Protein AF-G1WHZ7-F1 (afdb_monomer_lite)

Structure (mmCIF, N/CA/C/O backbone):
data_AF-G1WHZ7-F1
#
_entry.id   AF-G1WHZ7-F1
#
loop_
_atom_site.group_PDB
_atom_site.id
_atom_site.type_symbol
_atom_site.label_atom_id
_atom_site.label_alt_id
_atom_site.label_comp_id
_atom_site.label_asym_id
_atom_site.label_entity_id
_atom_site.label_seq_id
_atom_site.pdbx_PDB_ins_code
_atom_site.Cartn_x
_atom_site.Cartn_y
_atom_site.Cartn_z
_atom_site.occupancy
_atom_site.B_iso_or_equiv
_atom_site.auth_seq_id
_atom_site.auth_comp_id
_atom_site.auth_asym_id
_atom_site.auth_atom_id
_atom_site.pdbx_PDB_model_num
ATOM 1 N N . MET A 1 1 ? 21.257 11.245 9.374 1.00 34.78 1 MET A N 1
ATOM 2 C CA . MET A 1 1 ? 21.842 9.907 9.131 1.00 34.78 1 MET A CA 1
ATOM 3 C C . MET A 1 1 ? 21.136 9.246 7.945 1.00 34.78 1 MET A C 1
ATOM 5 O O . MET A 1 1 ? 20.339 8.349 8.154 1.00 34.78 1 MET A O 1
ATOM 9 N N . LEU A 1 2 ? 21.365 9.710 6.711 1.00 48.84 2 LEU A N 1
ATOM 10 C CA . LEU A 1 2 ? 20.778 9.113 5.494 1.00 48.84 2 LEU A CA 1
ATOM 11 C C . LEU A 1 2 ? 21.750 9.254 4.310 1.00 48.84 2 LEU A C 1
ATOM 13 O O . LEU A 1 2 ? 21.415 9.817 3.276 1.00 48.84 2 LEU A O 1
ATOM 17 N N . ALA A 1 3 ? 22.992 8.812 4.482 1.00 50.50 3 ALA A N 1
ATOM 18 C CA . ALA A 1 3 ? 23.948 8.740 3.386 1.00 50.50 3 ALA A CA 1
ATOM 19 C C . ALA A 1 3 ? 24.623 7.371 3.465 1.00 50.50 3 ALA A C 1
ATOM 21 O O . ALA A 1 3 ? 25.249 7.080 4.480 1.00 50.50 3 ALA A O 1
ATOM 22 N N . ASN A 1 4 ? 24.466 6.566 2.408 1.00 56.78 4 ASN A N 1
ATOM 23 C CA . ASN A 1 4 ? 25.077 5.245 2.193 1.00 56.78 4 ASN A CA 1
ATOM 24 C C . ASN A 1 4 ? 24.282 3.990 2.631 1.00 56.78 4 ASN A C 1
ATOM 26 O O . ASN A 1 4 ? 24.861 3.077 3.212 1.00 56.78 4 ASN A O 1
ATOM 30 N N . ARG A 1 5 ? 22.976 3.917 2.331 1.00 66.75 5 ARG A N 1
ATOM 31 C CA . ARG A 1 5 ? 22.223 2.642 2.359 1.00 66.75 5 ARG A CA 1
ATOM 32 C C . ARG A 1 5 ? 22.321 1.938 1.003 1.00 66.75 5 ARG A C 1
ATOM 34 O O . ARG A 1 5 ? 22.231 2.616 -0.022 1.00 66.75 5 ARG A O 1
ATOM 41 N N . GLN A 1 6 ? 22.516 0.618 0.992 1.00 72.25 6 GLN A N 1
ATOM 42 C CA . GLN A 1 6 ? 22.555 -0.168 -0.245 1.00 72.25 6 GLN A CA 1
ATOM 43 C C . GLN A 1 6 ? 21.126 -0.489 -0.711 1.00 72.25 6 GLN A C 1
ATOM 45 O O . GLN A 1 6 ? 20.199 -0.545 0.095 1.00 72.25 6 GLN A O 1
ATOM 50 N N . ALA A 1 7 ? 20.928 -0.696 -2.018 1.00 74.94 7 ALA A N 1
ATOM 51 C CA . ALA A 1 7 ? 19.613 -1.030 -2.578 1.00 74.94 7 ALA A CA 1
ATOM 52 C C . ALA A 1 7 ? 19.024 -2.325 -1.979 1.00 74.94 7 ALA A C 1
ATOM 54 O O . ALA A 1 7 ? 17.808 -2.440 -1.848 1.00 74.94 7 ALA A O 1
ATOM 55 N N . SER A 1 8 ? 19.883 -3.261 -1.559 1.00 77.19 8 SER A N 1
ATOM 56 C CA . SER A 1 8 ? 19.506 -4.485 -0.840 1.00 77.19 8 SER A CA 1
ATOM 57 C C . SER A 1 8 ? 18.742 -4.206 0.451 1.00 77.19 8 SER A C 1
ATOM 59 O O . SER A 1 8 ? 17.720 -4.835 0.699 1.00 77.19 8 SER A O 1
ATOM 61 N N . ASP A 1 9 ? 19.206 -3.234 1.234 1.00 84.69 9 ASP A N 1
ATOM 62 C CA . ASP A 1 9 ? 18.687 -2.968 2.578 1.00 84.69 9 ASP A CA 1
ATOM 63 C C . ASP A 1 9 ? 17.273 -2.375 2.488 1.00 84.69 9 ASP A C 1
ATOM 65 O O . ASP A 1 9 ? 16.374 -2.720 3.246 1.00 84.69 9 ASP A O 1
ATOM 69 N N . VAL A 1 10 ? 17.043 -1.517 1.488 1.00 86.56 10 VAL A N 1
ATOM 70 C CA . VAL A 1 10 ? 15.723 -0.929 1.218 1.00 86.56 10 VAL A CA 1
ATOM 71 C C . VAL A 1 10 ? 14.726 -1.993 0.747 1.00 86.56 10 VAL A C 1
ATOM 73 O O . VAL A 1 10 ? 13.549 -1.935 1.098 1.00 86.56 10 VAL A O 1
ATOM 76 N N . LEU A 1 11 ? 15.172 -2.975 -0.041 1.00 87.94 11 LEU A N 1
ATOM 77 C CA . LEU A 1 11 ? 14.313 -4.073 -0.495 1.00 87.94 11 LEU A CA 1
ATOM 78 C C . LEU A 1 11 ? 13.883 -4.985 0.656 1.00 87.94 11 LEU A C 1
ATOM 80 O O . LEU A 1 11 ? 12.735 -5.431 0.667 1.00 87.94 11 LEU A O 1
ATOM 84 N N . GLU A 1 12 ? 14.778 -5.234 1.611 1.00 91.00 12 GLU A N 1
ATOM 85 C CA . GLU A 1 12 ? 14.473 -5.977 2.834 1.00 91.00 12 GLU A CA 1
ATOM 86 C C . GLU A 1 12 ? 13.408 -5.244 3.663 1.00 91.00 12 GLU A C 1
ATOM 88 O O . GLU A 1 12 ? 12.346 -5.813 3.911 1.00 91.00 12 GLU A O 1
ATOM 93 N N . GLU A 1 13 ? 13.603 -3.950 3.945 1.00 91.81 13 GLU A N 1
ATOM 94 C CA . GLU A 1 13 ? 12.628 -3.115 4.671 1.00 91.81 13 GLU A CA 1
ATOM 95 C C . GLU A 1 13 ? 11.240 -3.109 3.987 1.00 91.81 13 GLU A C 1
ATOM 97 O O . GLU A 1 13 ? 10.199 -3.202 4.641 1.00 91.81 13 GLU A O 1
ATOM 102 N N . ILE A 1 14 ? 11.183 -3.034 2.651 1.00 92.00 14 ILE A N 1
ATOM 103 C CA . ILE A 1 14 ? 9.910 -3.097 1.906 1.00 92.00 14 ILE A CA 1
ATOM 104 C C . ILE A 1 14 ? 9.264 -4.478 2.024 1.00 92.00 14 ILE A C 1
ATOM 106 O O . ILE A 1 14 ? 8.035 -4.574 2.108 1.00 92.00 14 ILE A O 1
ATOM 110 N N . SER A 1 15 ? 10.064 -5.546 2.000 1.00 91.56 15 SER A N 1
ATOM 111 C CA . SER A 1 15 ? 9.556 -6.904 2.182 1.00 91.56 15 SER A CA 1
ATOM 112 C C . SER A 1 15 ? 8.929 -7.056 3.564 1.00 91.56 15 SER A C 1
ATOM 114 O O . SER A 1 15 ? 7.793 -7.517 3.660 1.00 91.56 15 SER A O 1
ATOM 116 N N . GLU A 1 16 ? 9.595 -6.564 4.609 1.00 95.06 16 GLU A N 1
ATOM 117 C CA . GLU A 1 16 ? 9.068 -6.545 5.977 1.00 95.06 16 GLU A CA 1
ATOM 118 C C . GLU A 1 16 ? 7.761 -5.740 6.074 1.00 95.06 16 GLU A C 1
ATOM 120 O O . GLU A 1 16 ? 6.765 -6.212 6.633 1.00 95.06 16 GLU A O 1
ATOM 125 N N . LEU A 1 17 ? 7.702 -4.549 5.462 1.00 93.88 17 LEU A N 1
ATOM 126 C CA . LEU A 1 17 ? 6.480 -3.735 5.414 1.00 93.88 17 LEU A CA 1
ATOM 127 C C . LEU A 1 17 ? 5.324 -4.458 4.712 1.00 93.88 17 LEU A C 1
ATOM 129 O O . LEU A 1 17 ? 4.178 -4.377 5.166 1.00 93.88 17 LEU A O 1
ATOM 133 N N . LYS A 1 18 ? 5.596 -5.185 3.629 1.00 93.06 18 LYS A N 1
ATOM 134 C CA . LYS A 1 18 ? 4.594 -5.989 2.918 1.00 93.06 18 LYS A CA 1
ATOM 135 C C . LYS A 1 18 ? 4.149 -7.201 3.743 1.00 93.06 18 LYS A C 1
ATOM 137 O O . LYS A 1 18 ? 2.962 -7.538 3.769 1.00 93.06 18 LYS A O 1
ATOM 142 N N . GLU A 1 19 ? 5.081 -7.871 4.413 1.00 95.44 19 GLU A N 1
ATOM 143 C CA . GLU A 1 19 ? 4.813 -9.032 5.266 1.00 95.44 19 GLU A CA 1
ATOM 144 C C . GLU A 1 19 ? 3.998 -8.663 6.505 1.00 95.44 19 GLU A C 1
ATOM 146 O O . GLU A 1 19 ? 3.100 -9.419 6.877 1.00 95.44 19 GLU A O 1
ATOM 151 N N . SER A 1 20 ? 4.199 -7.457 7.050 1.00 95.94 20 SER A N 1
ATOM 152 C CA . SER A 1 20 ? 3.417 -6.909 8.168 1.00 95.94 20 SER A CA 1
ATOM 153 C C . SER A 1 20 ? 1.922 -6.719 7.871 1.00 95.94 20 SER A C 1
ATOM 155 O O . SER A 1 20 ? 1.149 -6.441 8.785 1.00 95.94 20 SER A O 1
ATOM 157 N N . LYS A 1 21 ? 1.501 -6.838 6.601 1.00 93.25 21 LYS A N 1
ATOM 158 C CA . LYS A 1 21 ? 0.123 -6.604 6.120 1.00 93.25 21 LYS A CA 1
ATOM 159 C C . LYS A 1 21 ? -0.401 -5.181 6.333 1.00 93.25 21 LYS A C 1
ATOM 161 O O . LYS A 1 21 ? -1.591 -4.944 6.161 1.00 93.25 21 LYS A O 1
ATOM 166 N N . THR A 1 22 ? 0.472 -4.227 6.651 1.00 93.12 22 THR A N 1
ATOM 167 C CA . THR A 1 22 ? 0.098 -2.811 6.796 1.00 93.12 22 THR A CA 1
ATOM 168 C C . THR A 1 22 ? 0.118 -2.062 5.464 1.00 93.12 22 THR A C 1
ATOM 170 O O . THR A 1 22 ? -0.569 -1.051 5.308 1.00 93.12 22 THR A O 1
ATOM 173 N N . THR A 1 23 ? 0.865 -2.575 4.481 1.00 95.38 23 THR A N 1
ATOM 174 C CA . THR A 1 23 ? 1.049 -1.941 3.173 1.00 95.38 23 THR A CA 1
ATOM 175 C C . THR A 1 23 ? 0.792 -2.893 2.006 1.00 95.38 23 THR A C 1
ATOM 177 O O . THR A 1 23 ? 0.966 -4.109 2.108 1.00 95.38 23 THR A O 1
ATOM 180 N N . LEU A 1 24 ? 0.400 -2.319 0.871 1.00 95.69 24 LEU A N 1
ATOM 181 C CA . LEU A 1 24 ? 0.366 -2.953 -0.441 1.00 95.69 24 LEU A CA 1
ATOM 182 C C . LEU A 1 24 ? 1.450 -2.316 -1.310 1.00 95.69 24 LEU A C 1
ATOM 184 O O . LEU A 1 24 ? 1.635 -1.098 -1.290 1.00 95.69 24 LEU A O 1
ATOM 188 N N . VAL A 1 25 ? 2.150 -3.133 -2.094 1.00 94.88 25 VAL A N 1
ATOM 189 C CA . VAL A 1 25 ? 3.286 -2.682 -2.906 1.00 94.88 25 VAL A CA 1
ATOM 190 C C . VAL A 1 25 ? 2.950 -2.820 -4.382 1.00 94.88 25 VAL A C 1
ATOM 192 O O . VAL A 1 25 ? 2.596 -3.910 -4.835 1.00 94.88 25 VAL A O 1
ATOM 195 N N . ALA A 1 26 ? 3.100 -1.729 -5.132 1.00 94.00 26 ALA A N 1
ATOM 196 C CA . ALA A 1 26 ? 3.074 -1.740 -6.589 1.00 94.00 26 ALA A CA 1
ATOM 197 C C . ALA A 1 26 ? 4.481 -1.503 -7.132 1.00 94.00 26 ALA A C 1
ATOM 199 O O . ALA A 1 26 ? 5.097 -0.487 -6.813 1.00 94.00 26 ALA A O 1
ATOM 200 N N . TYR A 1 27 ? 4.976 -2.405 -7.977 1.00 92.31 27 TYR A N 1
ATOM 201 C CA . TYR A 1 27 ? 6.296 -2.267 -8.600 1.00 92.31 27 TYR A CA 1
ATOM 202 C C . TYR A 1 27 ? 6.196 -1.646 -9.992 1.00 92.31 27 TYR A C 1
ATOM 204 O O . TYR A 1 27 ? 5.197 -1.818 -10.697 1.00 92.31 27 TYR A O 1
ATOM 212 N N . HIS A 1 28 ? 7.238 -0.923 -10.398 1.00 91.75 28 HIS A N 1
ATOM 213 C CA . HIS A 1 28 ? 7.290 -0.317 -11.721 1.00 91.75 28 HIS A CA 1
ATOM 214 C C . HIS A 1 28 ? 7.510 -1.385 -12.796 1.00 91.75 28 HIS A C 1
ATOM 216 O O . HIS A 1 28 ? 8.547 -2.043 -12.785 1.00 91.75 28 HIS A O 1
ATOM 222 N N . ALA A 1 29 ? 6.601 -1.527 -13.757 1.00 90.31 29 ALA A N 1
ATOM 223 C CA . ALA A 1 29 ? 6.830 -2.321 -14.962 1.00 90.31 29 ALA A CA 1
ATOM 224 C C . ALA A 1 29 ? 7.542 -1.452 -16.006 1.00 90.31 29 ALA A C 1
ATOM 226 O O . ALA A 1 29 ? 7.068 -0.371 -16.331 1.00 90.31 29 ALA A O 1
ATOM 227 N N . ASN A 1 30 ? 8.685 -1.884 -16.539 1.00 85.50 30 ASN A N 1
ATOM 228 C CA . ASN A 1 30 ? 9.434 -1.121 -17.546 1.00 85.50 30 ASN A CA 1
ATOM 229 C C . ASN A 1 30 ? 8.771 -1.157 -18.927 1.00 85.50 30 ASN A C 1
ATOM 231 O O . ASN A 1 30 ? 8.905 -0.203 -19.688 1.00 85.50 30 ASN A O 1
ATOM 235 N N . ASP A 1 31 ? 8.041 -2.230 -19.223 1.00 82.25 31 ASP A N 1
ATOM 236 C CA . ASP A 1 31 ? 7.249 -2.380 -20.440 1.00 82.25 31 ASP A CA 1
ATOM 237 C C . ASP A 1 31 ? 5.855 -2.906 -20.065 1.00 82.25 31 ASP A C 1
ATOM 239 O O . ASP A 1 31 ? 5.763 -4.022 -19.542 1.00 82.25 31 ASP A O 1
ATOM 243 N N . PRO A 1 32 ? 4.785 -2.120 -20.290 1.00 79.69 32 PRO A N 1
ATOM 244 C CA . PRO A 1 32 ? 3.419 -2.531 -19.992 1.00 79.69 32 PRO A CA 1
ATOM 245 C C . PRO A 1 32 ? 2.814 -3.496 -21.035 1.00 79.69 32 PRO A C 1
ATOM 247 O O . PRO A 1 32 ? 1.702 -3.964 -20.821 1.00 79.69 32 PRO A O 1
ATOM 250 N N . ASN A 1 33 ? 3.492 -3.794 -22.157 1.00 75.12 33 ASN A N 1
ATOM 251 C CA . ASN A 1 33 ? 2.936 -4.602 -23.261 1.00 75.12 33 ASN A CA 1
ATOM 252 C C . ASN A 1 33 ? 3.295 -6.097 -23.204 1.00 75.12 33 ASN A C 1
ATOM 254 O O . ASN A 1 33 ? 2.616 -6.926 -23.807 1.00 75.12 33 ASN A O 1
ATOM 258 N N . VAL A 1 34 ? 4.373 -6.454 -22.511 1.00 63.78 34 VAL A N 1
ATOM 259 C CA . VAL A 1 34 ? 4.783 -7.842 -22.237 1.00 63.78 34 VAL A CA 1
ATOM 260 C C . VAL A 1 34 ? 4.423 -8.180 -20.801 1.00 63.78 34 VAL A C 1
ATOM 262 O O . VAL A 1 34 ? 4.399 -7.282 -19.966 1.00 63.78 34 VAL A O 1
ATOM 265 N N . GLY A 1 35 ? 4.148 -9.461 -20.513 1.00 73.31 35 GLY A N 1
ATOM 266 C CA . GLY A 1 35 ? 3.717 -9.938 -19.193 1.00 73.31 35 GLY A CA 1
ATOM 267 C C . GLY A 1 35 ? 4.424 -9.198 -18.055 1.00 73.31 35 GLY A C 1
ATOM 268 O O . GLY A 1 35 ? 5.595 -9.448 -17.789 1.00 73.31 35 GLY A O 1
ATOM 269 N N . MET A 1 36 ? 3.712 -8.258 -17.423 1.00 71.81 36 MET A N 1
ATOM 270 C CA . MET A 1 36 ? 4.311 -7.154 -16.656 1.00 71.81 36 MET A CA 1
ATOM 271 C C . MET A 1 36 ? 5.209 -7.619 -15.513 1.00 71.81 36 MET A C 1
ATOM 273 O O . MET A 1 36 ? 6.189 -6.961 -15.175 1.00 71.81 36 MET A O 1
ATOM 277 N N . SER A 1 37 ? 4.932 -8.797 -14.950 1.00 76.62 37 SER A N 1
ATOM 278 C CA . SER A 1 37 ? 5.788 -9.401 -13.928 1.00 76.62 37 SER A CA 1
ATOM 279 C C . SER A 1 37 ? 7.209 -9.700 -14.394 1.00 76.62 37 SER A C 1
ATOM 281 O O . SER A 1 37 ? 8.104 -9.771 -13.561 1.00 76.62 37 SER A O 1
ATOM 283 N N . SER A 1 38 ? 7.422 -9.877 -15.696 1.00 79.38 38 SER A N 1
ATOM 284 C CA . SER A 1 38 ? 8.730 -10.147 -16.290 1.00 79.38 38 SER A CA 1
ATOM 285 C C . SER A 1 38 ? 9.537 -8.873 -16.560 1.00 79.38 38 SER A C 1
ATOM 287 O O . SER A 1 38 ? 10.719 -8.974 -16.870 1.00 79.38 38 SER A O 1
ATOM 289 N N . SER A 1 39 ? 8.927 -7.685 -16.443 1.00 83.56 39 SER A N 1
ATOM 290 C CA . SER A 1 39 ? 9.569 -6.389 -16.702 1.00 83.56 39 SER A CA 1
ATOM 291 C C . SER A 1 39 ? 9.632 -5.477 -15.467 1.00 83.56 39 SER A C 1
ATOM 293 O O . SER A 1 39 ? 9.870 -4.275 -15.611 1.00 83.56 39 SER A O 1
ATOM 295 N N . ILE A 1 40 ? 9.436 -6.013 -14.254 1.00 87.19 40 ILE A N 1
ATOM 296 C CA . ILE A 1 40 ? 9.419 -5.203 -13.027 1.00 87.19 40 ILE A CA 1
ATOM 297 C C . ILE A 1 40 ? 10.802 -4.681 -12.625 1.00 87.19 40 ILE A C 1
ATOM 299 O O . ILE A 1 40 ? 11.811 -5.372 -12.736 1.00 87.19 40 ILE A O 1
ATOM 303 N N . ASN A 1 41 ? 10.829 -3.466 -12.083 1.00 86.50 41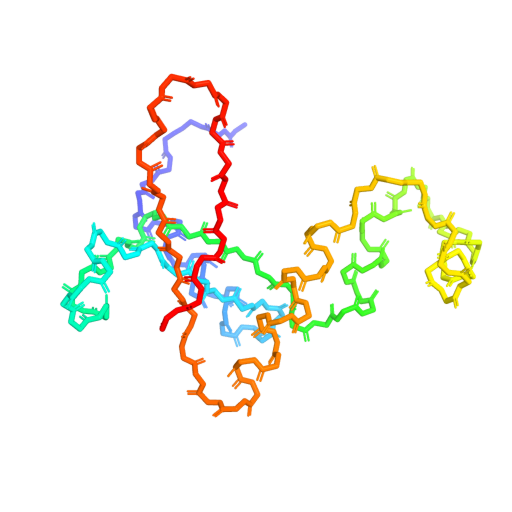 ASN A N 1
ATOM 304 C CA . ASN A 1 41 ? 11.964 -2.882 -11.385 1.00 86.50 41 ASN A CA 1
ATOM 305 C C . ASN A 1 41 ? 11.640 -2.799 -9.885 1.00 86.50 41 ASN A C 1
ATOM 307 O O . ASN A 1 41 ? 10.770 -2.030 -9.481 1.00 86.50 41 ASN A O 1
ATOM 311 N N . LEU A 1 42 ? 12.347 -3.587 -9.071 1.00 85.31 42 LEU A N 1
ATOM 312 C CA . LEU A 1 42 ? 12.118 -3.676 -7.624 1.00 85.31 42 LEU A CA 1
ATOM 313 C C . LEU A 1 42 ? 12.570 -2.425 -6.859 1.00 85.31 42 LEU A C 1
ATOM 315 O O . LEU A 1 42 ? 12.023 -2.127 -5.803 1.00 85.31 42 LEU A O 1
ATOM 319 N N . GLU A 1 43 ? 13.508 -1.656 -7.411 1.00 85.56 43 GLU A N 1
ATOM 320 C CA . GLU A 1 43 ? 13.998 -0.406 -6.815 1.00 85.56 43 GLU A CA 1
ATOM 321 C C . GLU A 1 43 ? 13.007 0.756 -6.998 1.00 85.56 43 GLU A C 1
ATOM 323 O O . GLU A 1 43 ? 13.178 1.830 -6.422 1.00 85.56 43 GLU A O 1
ATOM 328 N N . LYS A 1 44 ? 11.960 0.561 -7.810 1.00 89.19 44 LYS A N 1
ATOM 329 C CA . LYS A 1 44 ? 10.918 1.552 -8.089 1.00 89.19 44 LYS A CA 1
ATOM 330 C C . LYS A 1 44 ? 9.560 1.007 -7.679 1.00 89.19 44 LYS A C 1
ATOM 332 O O . LYS A 1 44 ? 8.997 0.129 -8.334 1.00 89.19 44 LYS A O 1
ATOM 337 N N . PHE A 1 45 ? 9.018 1.564 -6.608 1.00 91.81 45 PHE A N 1
ATOM 338 C CA . PHE A 1 45 ? 7.784 1.087 -6.008 1.00 91.81 45 PHE A CA 1
ATOM 339 C C . PHE A 1 45 ? 6.897 2.247 -5.549 1.00 91.81 45 PHE A C 1
ATOM 341 O O . PHE A 1 45 ? 7.362 3.355 -5.276 1.00 91.81 45 PHE A O 1
ATOM 348 N N . LYS A 1 46 ? 5.599 1.966 -5.451 1.00 93.12 46 LYS A N 1
ATOM 349 C CA . LYS A 1 46 ? 4.631 2.757 -4.692 1.00 93.12 46 LYS A CA 1
ATOM 350 C C . LYS A 1 46 ? 4.116 1.915 -3.529 1.00 93.12 46 LYS A C 1
ATOM 352 O O . LYS A 1 46 ? 3.861 0.722 -3.703 1.00 93.12 46 LYS A O 1
ATOM 357 N N . LEU A 1 47 ? 3.941 2.554 -2.376 1.00 93.31 47 LEU A N 1
ATOM 358 C CA . LEU A 1 47 ? 3.292 1.962 -1.211 1.00 93.31 47 LEU A CA 1
ATOM 359 C C . LEU A 1 47 ? 1.888 2.539 -1.057 1.00 93.31 47 LEU A C 1
ATOM 361 O O . LEU A 1 47 ? 1.691 3.751 -1.137 1.00 93.31 47 LEU A O 1
ATOM 365 N N . TYR A 1 48 ? 0.944 1.649 -0.799 1.00 94.75 48 TYR A N 1
ATOM 366 C CA . TYR A 1 48 ? -0.429 1.948 -0.417 1.00 94.75 48 TYR A CA 1
ATOM 367 C C . TYR A 1 48 ? -0.663 1.380 0.976 1.00 94.75 48 TYR A C 1
ATOM 369 O O . TYR A 1 48 ? -0.056 0.373 1.335 1.00 94.75 48 TYR A O 1
ATOM 377 N N . LEU A 1 49 ? -1.528 1.993 1.775 1.00 95.06 49 LEU A N 1
ATOM 378 C CA . LEU A 1 49 ? -1.925 1.411 3.052 1.00 95.06 49 LEU A CA 1
ATOM 379 C C . LEU A 1 49 ? -3.012 0.368 2.830 1.00 95.06 49 LEU A C 1
ATOM 381 O O . LEU A 1 49 ? -3.935 0.580 2.045 1.00 95.06 49 LEU A O 1
ATOM 385 N N . ALA A 1 50 ? -2.917 -0.742 3.556 1.00 94.56 50 ALA A N 1
ATOM 386 C CA . ALA A 1 50 ? -3.919 -1.806 3.545 1.00 94.56 50 ALA A CA 1
ATOM 387 C C . ALA A 1 50 ? -5.206 -1.431 4.311 1.00 94.56 50 ALA A C 1
ATOM 389 O O . ALA A 1 50 ? -6.199 -2.142 4.215 1.00 94.56 50 ALA A O 1
ATOM 390 N N . ASP A 1 51 ? -5.207 -0.293 5.015 1.00 91.62 51 ASP A N 1
ATOM 391 C CA . ASP A 1 51 ? -6.361 0.277 5.712 1.00 91.62 51 ASP A CA 1
ATOM 392 C C . ASP A 1 51 ? -6.601 1.722 5.233 1.00 91.62 51 ASP A C 1
ATOM 394 O O . ASP A 1 51 ? -5.734 2.596 5.338 1.00 91.62 51 ASP A O 1
ATOM 398 N N . THR A 1 52 ? -7.781 1.970 4.658 1.00 86.19 52 THR A N 1
ATOM 399 C CA . THR A 1 52 ? -8.188 3.289 4.146 1.00 86.19 52 THR A CA 1
ATOM 400 C C . THR A 1 52 ? -8.507 4.284 5.257 1.00 86.19 52 THR A C 1
ATOM 402 O O . THR A 1 52 ? -8.212 5.468 5.101 1.00 86.19 52 THR A O 1
ATOM 405 N N . GLY A 1 53 ? -9.053 3.834 6.388 1.00 84.00 53 GLY A N 1
ATOM 406 C CA . GLY A 1 53 ? -9.287 4.676 7.560 1.00 84.00 53 GLY A CA 1
ATOM 407 C C . GLY A 1 53 ? -7.972 5.151 8.176 1.00 84.00 53 GLY A C 1
ATOM 408 O O . GLY A 1 53 ? -7.821 6.336 8.485 1.00 84.00 53 GLY A O 1
ATOM 409 N N . LEU A 1 54 ? -6.978 4.264 8.260 1.00 86.56 54 LEU A N 1
ATOM 410 C CA . LEU A 1 54 ? -5.622 4.611 8.680 1.00 86.56 54 LEU A CA 1
ATOM 411 C C . LEU A 1 54 ? -4.974 5.608 7.710 1.00 86.56 54 LEU A C 1
ATOM 413 O O . LEU A 1 54 ? -4.367 6.581 8.154 1.00 86.56 54 LEU A O 1
ATOM 417 N N . PHE A 1 55 ? -5.135 5.412 6.398 1.00 87.69 55 PHE A N 1
ATOM 418 C CA . PHE A 1 55 ? -4.619 6.338 5.388 1.00 87.69 55 PHE A CA 1
ATOM 419 C C . PHE A 1 55 ? -5.203 7.737 5.517 1.00 87.69 55 PHE A C 1
ATOM 421 O O . PHE A 1 55 ? -4.453 8.711 5.585 1.00 87.69 55 PHE A O 1
ATOM 428 N N . VAL A 1 56 ? -6.530 7.836 5.605 1.00 81.56 56 VAL A N 1
ATOM 429 C CA . VAL A 1 56 ? -7.215 9.114 5.809 1.00 81.56 56 VAL A CA 1
ATOM 430 C C . VAL A 1 56 ? -6.761 9.739 7.128 1.00 81.56 56 VAL A C 1
ATOM 432 O O . VAL A 1 56 ? -6.367 10.899 7.136 1.00 81.56 56 VAL A O 1
ATOM 435 N N . THR A 1 57 ? -6.696 8.978 8.224 1.00 81.50 57 THR A N 1
ATOM 436 C CA . THR A 1 57 ? -6.191 9.492 9.511 1.00 81.50 57 THR A CA 1
ATOM 437 C C . THR A 1 57 ? -4.802 10.110 9.368 1.00 81.50 57 THR A C 1
ATOM 439 O O . THR A 1 57 ? -4.579 11.233 9.808 1.00 81.50 57 THR A O 1
ATOM 442 N N . LEU A 1 58 ? -3.866 9.389 8.744 1.00 82.88 58 LEU A N 1
ATOM 443 C CA . LEU A 1 58 ? -2.475 9.820 8.607 1.00 82.88 58 LEU A CA 1
ATOM 444 C C . LEU A 1 58 ? -2.309 11.005 7.652 1.00 82.88 58 LEU A C 1
ATOM 446 O O . LEU A 1 58 ? -1.491 11.878 7.928 1.00 82.88 58 LEU A O 1
ATOM 450 N N . MET A 1 59 ? -3.091 11.075 6.571 1.00 77.81 59 MET A N 1
ATOM 451 C CA . MET A 1 59 ? -3.047 12.200 5.629 1.00 77.81 59 MET A CA 1
ATOM 452 C C . MET A 1 59 ? -3.405 13.538 6.262 1.00 77.81 59 MET A C 1
ATOM 454 O O . MET A 1 59 ? -2.877 14.568 5.849 1.00 77.81 59 MET A O 1
ATOM 458 N N . PHE A 1 60 ? -4.293 13.524 7.252 1.00 73.44 60 PHE A N 1
ATOM 459 C CA . PHE A 1 60 ? -4.790 14.728 7.910 1.00 73.44 60 PHE A CA 1
ATOM 460 C C . PHE A 1 60 ? -4.314 14.847 9.362 1.00 73.44 60 PHE A C 1
ATOM 462 O O . PHE A 1 60 ? -4.861 15.627 10.139 1.00 73.44 60 PHE A O 1
ATOM 469 N N . LYS A 1 61 ? -3.286 14.083 9.748 1.00 71.25 61 LYS A N 1
ATOM 470 C CA . LYS A 1 61 ? -2.650 14.190 11.061 1.00 71.25 61 LYS A CA 1
ATOM 471 C C . LYS A 1 61 ? -1.698 15.389 11.078 1.00 71.25 61 LYS A C 1
ATOM 473 O O . LYS A 1 61 ? -0.483 15.229 11.017 1.00 71.25 61 LYS A O 1
ATOM 478 N N . ASP A 1 62 ? -2.254 16.597 11.129 1.00 65.19 62 ASP A N 1
ATOM 479 C CA . ASP A 1 62 ? -1.487 17.841 11.285 1.00 65.19 62 ASP A CA 1
ATOM 480 C C . ASP A 1 62 ? -1.203 18.184 12.765 1.00 65.19 62 ASP A C 1
ATOM 482 O O . ASP A 1 62 ? -0.343 19.019 13.048 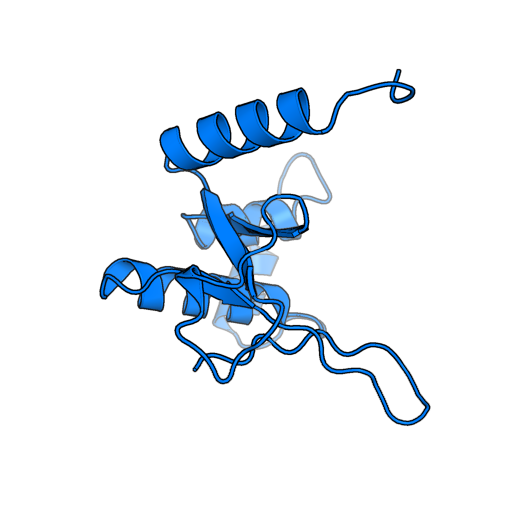1.00 65.19 62 ASP A O 1
ATOM 486 N N . ARG A 1 63 ? -1.901 17.534 13.713 1.00 60.94 63 ARG A N 1
ATOM 487 C CA . ARG A 1 63 ? -1.822 17.750 15.172 1.00 60.94 63 ARG A CA 1
ATOM 488 C C . ARG A 1 63 ? -1.954 16.436 15.954 1.00 60.94 63 ARG A C 1
ATOM 490 O O . ARG A 1 63 ? -2.332 15.407 15.397 1.00 60.94 63 ARG A O 1
ATOM 497 N N . ASP A 1 64 ? -1.694 16.489 17.263 1.00 60.78 64 ASP A N 1
ATOM 498 C CA . ASP A 1 64 ? -1.840 15.346 18.188 1.00 60.78 64 ASP A CA 1
ATOM 499 C C . ASP A 1 64 ? -3.268 14.770 18.221 1.00 60.78 64 ASP A C 1
ATOM 501 O O . ASP A 1 64 ? -3.458 13.593 18.529 1.00 60.78 64 ASP A O 1
ATOM 505 N N . PHE A 1 65 ? -4.263 15.586 17.857 1.00 57.22 65 PHE A N 1
ATOM 506 C CA . PHE A 1 65 ? -5.651 15.183 17.674 1.00 57.22 65 PHE A CA 1
ATOM 507 C C . PHE A 1 65 ? -6.138 15.601 16.284 1.00 57.22 65 PHE A C 1
ATOM 509 O O . PHE A 1 65 ? -6.181 16.791 15.968 1.00 57.22 65 PHE A O 1
ATOM 516 N N . THR A 1 66 ? -6.520 14.624 15.464 1.00 59.66 66 THR A N 1
ATOM 517 C CA . THR A 1 66 ? -7.212 14.874 14.197 1.00 59.66 66 THR A CA 1
ATOM 518 C C . THR A 1 66 ? -8.669 15.195 14.512 1.00 59.66 66 THR A C 1
ATOM 520 O O . THR A 1 66 ? -9.407 14.333 14.989 1.00 59.66 66 THR A O 1
ATOM 523 N N . ASP A 1 67 ? -9.086 16.437 14.269 1.00 61.44 67 ASP A N 1
ATOM 524 C CA . ASP A 1 67 ? -10.485 16.828 14.426 1.00 61.44 67 ASP A CA 1
ATOM 525 C C . ASP A 1 67 ? -11.367 16.020 13.452 1.00 61.44 67 ASP A C 1
ATOM 527 O O . ASP A 1 67 ? -11.002 15.767 12.299 1.00 61.44 67 ASP A O 1
ATOM 531 N N . ASN A 1 68 ? -12.547 15.601 13.908 1.00 65.19 68 ASN A N 1
ATOM 532 C CA . ASN A 1 68 ? -13.439 14.700 13.167 1.00 65.19 68 ASN A CA 1
ATOM 533 C C . ASN A 1 68 ? -14.061 15.375 11.921 1.00 65.19 68 ASN A C 1
ATOM 535 O O . ASN A 1 68 ? -14.770 14.755 11.125 1.00 65.19 68 ASN A O 1
ATOM 539 N N . THR A 1 69 ? -13.772 16.664 11.735 1.00 64.69 69 THR A N 1
ATOM 540 C CA . THR A 1 69 ? -14.139 17.495 10.585 1.00 64.69 69 THR A CA 1
ATOM 541 C C . THR A 1 69 ? -13.615 16.943 9.259 1.00 64.69 69 THR A C 1
ATOM 543 O O . THR A 1 69 ? -14.277 17.094 8.235 1.00 64.69 69 THR A O 1
ATOM 546 N N . VAL A 1 70 ? -12.482 16.236 9.264 1.00 69.94 70 VAL A N 1
ATOM 547 C CA . VAL A 1 70 ? -11.906 15.593 8.072 1.00 69.94 70 VAL A CA 1
ATOM 548 C C . VAL A 1 70 ? -12.783 14.449 7.571 1.00 69.94 70 VAL A C 1
ATOM 550 O O . VAL A 1 70 ? -13.097 14.381 6.383 1.00 69.94 70 VAL A O 1
ATOM 553 N N . TYR A 1 71 ? -13.218 13.568 8.473 1.00 69.12 71 TYR A N 1
ATOM 554 C CA . TYR A 1 71 ? -14.118 12.467 8.132 1.00 69.12 71 TYR A CA 1
ATOM 555 C C . TYR A 1 71 ? -15.463 12.989 7.643 1.00 69.12 71 TYR A C 1
ATOM 557 O O . TYR A 1 71 ? -15.998 12.501 6.651 1.00 69.12 71 TYR A O 1
ATOM 565 N N . GLN A 1 72 ? -15.985 14.032 8.291 1.00 71.06 72 GLN A N 1
ATOM 566 C CA . GLN A 1 72 ? -17.207 14.693 7.845 1.00 71.06 72 GLN A CA 1
ATOM 567 C C . GLN A 1 72 ? -17.041 15.315 6.457 1.00 71.06 72 GLN A C 1
ATOM 569 O O . GLN A 1 72 ? -17.937 15.177 5.628 1.00 71.06 72 GLN A O 1
ATOM 574 N N . ALA A 1 73 ? -15.906 15.955 6.169 1.00 71.25 73 ALA A N 1
ATOM 575 C CA . ALA A 1 73 ? -15.622 16.514 4.852 1.00 71.25 73 ALA A CA 1
ATOM 576 C C . ALA A 1 73 ? -15.469 15.424 3.779 1.00 71.25 73 ALA A C 1
ATOM 578 O O . ALA A 1 73 ? -15.951 15.624 2.664 1.00 71.25 73 ALA A O 1
ATOM 579 N N . LEU A 1 74 ? -14.862 14.276 4.116 1.00 71.88 74 LEU A N 1
ATOM 580 C CA . LEU A 1 74 ? -14.760 13.108 3.233 1.00 71.88 74 LEU A CA 1
ATOM 581 C C . LEU A 1 74 ? -16.143 12.559 2.882 1.00 71.88 74 LEU A C 1
ATOM 583 O O . LEU A 1 74 ? -16.466 12.399 1.711 1.00 71.88 74 LEU A O 1
ATOM 587 N N . LEU A 1 75 ? -16.976 12.324 3.898 1.00 73.88 75 LEU A N 1
ATOM 588 C CA . LEU A 1 75 ? -18.332 11.795 3.735 1.00 73.88 75 LEU A CA 1
ATOM 589 C C . LEU A 1 75 ? -19.290 12.793 3.071 1.00 73.88 75 LEU A C 1
ATOM 591 O O . LEU A 1 75 ? -20.290 12.387 2.488 1.00 73.88 75 LEU A O 1
ATOM 595 N N . SER A 1 76 ? -18.997 14.092 3.167 1.00 73.94 76 SER A N 1
ATOM 596 C CA . SER A 1 76 ? -19.829 15.163 2.606 1.00 73.94 76 SER A CA 1
ATOM 597 C C . SER A 1 76 ? -19.365 15.653 1.232 1.00 73.94 76 SER A C 1
ATOM 599 O O . SER A 1 76 ? -19.924 16.641 0.760 1.00 73.94 76 SER A O 1
ATOM 601 N N . ASP A 1 77 ? -18.345 15.032 0.627 1.00 67.06 77 ASP A N 1
ATOM 602 C CA . ASP A 1 77 ? -17.740 15.440 -0.655 1.00 67.06 77 ASP A CA 1
ATOM 603 C C . ASP A 1 77 ? -17.253 16.909 -0.676 1.00 67.06 77 ASP A C 1
ATOM 605 O O . ASP A 1 7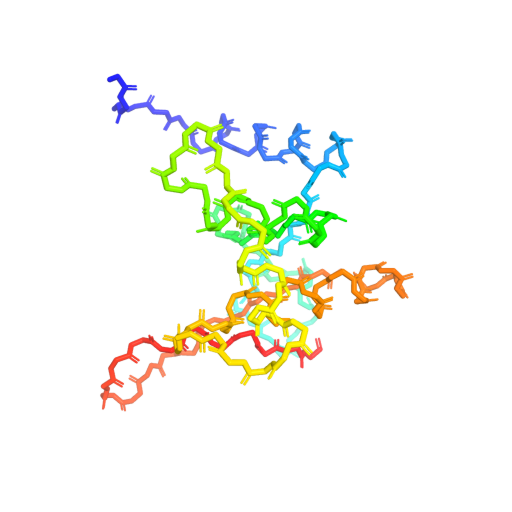7 ? -17.367 17.637 -1.659 1.00 67.06 77 ASP A O 1
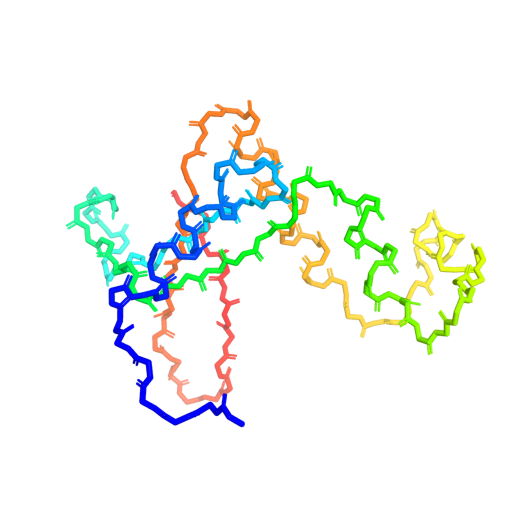ATOM 609 N N . LYS A 1 78 ? -16.738 17.390 0.464 1.00 66.31 78 LYS A N 1
ATOM 610 C CA . LYS A 1 78 ? -16.340 18.797 0.689 1.00 66.31 78 LYS A CA 1
ATOM 611 C C . LYS A 1 78 ? -14.853 18.976 0.986 1.00 66.31 78 LYS A C 1
ATOM 613 O O . LYS A 1 78 ? -14.444 20.024 1.486 1.00 66.31 78 LYS A O 1
ATOM 618 N N . LEU A 1 79 ? -14.031 17.961 0.728 1.00 62.97 79 LEU A N 1
ATOM 619 C CA . LEU A 1 79 ? -12.600 18.046 1.012 1.00 62.97 79 LEU A CA 1
ATOM 620 C C . LEU A 1 79 ? -11.898 19.048 0.078 1.00 62.97 79 LEU A C 1
ATOM 622 O O . LEU A 1 79 ? -12.135 19.033 -1.133 1.00 62.97 79 LEU A O 1
ATOM 626 N N . PRO A 1 80 ? -10.999 19.900 0.607 1.00 56.72 80 PRO A N 1
ATOM 627 C CA . PRO A 1 80 ? -10.204 20.807 -0.207 1.00 56.72 80 PRO A CA 1
ATOM 628 C C . PRO A 1 80 ? -9.240 20.008 -1.100 1.00 56.72 80 PRO A C 1
ATOM 630 O O . PRO A 1 80 ? -8.266 19.425 -0.640 1.00 56.72 80 PRO A O 1
ATOM 633 N N . ALA A 1 81 ? -9.587 19.951 -2.386 1.00 57.16 81 ALA A N 1
ATOM 634 C CA . ALA A 1 81 ? -8.799 19.592 -3.565 1.00 57.16 81 ALA A CA 1
ATOM 635 C C . ALA A 1 81 ? -7.382 19.008 -3.338 1.00 57.16 81 ALA A C 1
ATOM 637 O O . ALA A 1 81 ? -6.408 19.735 -3.490 1.00 57.16 81 ALA A O 1
ATOM 638 N N . ASN A 1 82 ? -7.269 17.698 -3.058 1.00 65.25 82 ASN A N 1
ATOM 639 C CA . ASN A 1 82 ? -6.250 16.774 -3.611 1.00 65.25 82 ASN A CA 1
ATOM 640 C C . ASN A 1 82 ? -6.444 15.329 -3.082 1.00 65.25 82 ASN A C 1
ATOM 642 O O . ASN A 1 82 ? -5.629 14.823 -2.315 1.00 65.25 82 ASN A O 1
ATOM 646 N N . LEU A 1 83 ? -7.527 14.646 -3.477 1.00 76.31 83 LEU A N 1
ATOM 647 C CA . LEU A 1 83 ? -7.814 13.259 -3.049 1.00 76.31 83 LEU A CA 1
ATOM 648 C C . LEU A 1 83 ? -7.296 12.182 -4.006 1.00 76.31 83 LEU A C 1
ATOM 650 O O . LEU A 1 83 ? -7.608 11.007 -3.824 1.00 76.31 83 LEU A O 1
ATOM 654 N N . GLY A 1 84 ? -6.517 12.552 -5.028 1.00 81.06 84 GLY A N 1
ATOM 655 C CA . GLY A 1 84 ? -6.050 11.605 -6.046 1.00 81.06 84 GLY A CA 1
ATOM 656 C C . GLY A 1 84 ? -5.376 10.376 -5.432 1.00 81.06 84 GLY A C 1
ATOM 657 O O . GLY A 1 84 ? -5.675 9.251 -5.807 1.00 81.06 84 GLY A O 1
ATOM 658 N N . SER A 1 85 ? -4.558 10.589 -4.408 1.00 82.31 85 SER A N 1
ATOM 659 C CA . SER A 1 85 ? -3.872 9.549 -3.640 1.00 82.31 85 SER A CA 1
ATOM 660 C C . SER A 1 85 ? -4.802 8.667 -2.792 1.00 82.31 85 SER A C 1
ATOM 662 O O . SER A 1 85 ? -4.541 7.472 -2.682 1.00 82.31 85 SER A O 1
ATOM 664 N N . VAL A 1 86 ? -5.897 9.206 -2.236 1.00 85.06 86 VAL A N 1
ATOM 665 C CA . VAL A 1 86 ? -6.931 8.415 -1.532 1.00 85.06 86 VAL A CA 1
ATOM 666 C C . VAL A 1 86 ? -7.629 7.483 -2.518 1.00 85.06 86 VAL A C 1
ATOM 668 O O . VAL A 1 86 ? -7.753 6.290 -2.251 1.00 85.06 86 VAL A O 1
ATOM 671 N N . TYR A 1 87 ? -8.026 8.004 -3.682 1.00 86.38 87 TYR A N 1
ATOM 672 C CA . TYR A 1 87 ? -8.654 7.198 -4.728 1.00 86.38 87 TYR A CA 1
ATOM 673 C C . TYR A 1 87 ? -7.709 6.117 -5.260 1.00 86.38 87 TYR A C 1
ATOM 675 O O . TYR A 1 87 ? -8.112 4.962 -5.375 1.00 86.38 87 TYR A O 1
ATOM 683 N N . GLU A 1 88 ? -6.442 6.461 -5.521 1.00 89.56 88 GLU A N 1
ATOM 684 C CA . GLU A 1 88 ? -5.421 5.480 -5.903 1.00 89.56 88 GLU A CA 1
ATOM 685 C C . GLU A 1 88 ? -5.279 4.367 -4.844 1.00 89.56 88 GLU A C 1
ATOM 687 O O . GLU A 1 88 ? -5.181 3.195 -5.205 1.00 89.56 88 GLU A O 1
ATOM 692 N N . ASN A 1 89 ? -5.315 4.708 -3.549 1.00 91.75 89 ASN A N 1
ATOM 693 C CA . ASN A 1 89 ? -5.208 3.743 -2.451 1.00 91.75 89 ASN A CA 1
ATOM 694 C C . ASN A 1 89 ? -6.411 2.794 -2.370 1.00 91.75 89 ASN A C 1
ATOM 696 O O . ASN A 1 89 ? -6.223 1.590 -2.211 1.00 91.75 89 ASN A O 1
ATOM 700 N N . VAL A 1 90 ? -7.635 3.317 -2.501 1.00 92.06 90 VAL A N 1
ATOM 701 C CA . VAL A 1 90 ? -8.863 2.500 -2.520 1.00 92.06 90 VAL A CA 1
ATOM 702 C C . VAL A 1 90 ? -8.819 1.513 -3.685 1.00 92.06 90 VAL A C 1
ATOM 704 O O . VAL A 1 90 ? -8.996 0.316 -3.488 1.00 92.06 90 VAL A O 1
ATOM 707 N N . VAL A 1 91 ? -8.505 1.988 -4.892 1.00 93.62 91 VAL A N 1
ATOM 708 C CA . VAL A 1 91 ? -8.440 1.119 -6.075 1.00 93.62 91 VAL A CA 1
ATOM 709 C C . VAL A 1 91 ? -7.357 0.044 -5.924 1.00 93.62 91 VAL A C 1
ATOM 711 O O . VAL A 1 91 ? -7.577 -1.105 -6.303 1.00 93.62 91 VAL A O 1
ATOM 714 N N . ALA A 1 92 ? -6.209 0.375 -5.324 1.00 94.50 92 ALA A N 1
ATOM 715 C CA . ALA A 1 92 ? -5.166 -0.604 -5.022 1.00 94.50 92 ALA A CA 1
ATOM 716 C C . ALA A 1 92 ? -5.654 -1.717 -4.074 1.00 94.50 92 ALA A C 1
ATOM 718 O O . ALA A 1 92 ? -5.337 -2.887 -4.300 1.00 94.50 92 ALA A O 1
ATOM 719 N N . GLN A 1 93 ? -6.434 -1.376 -3.042 1.00 95.38 93 GLN A N 1
ATOM 720 C CA . GLN A 1 93 ? -7.015 -2.357 -2.119 1.00 95.38 93 GLN A CA 1
ATOM 721 C C . GLN A 1 93 ? -8.009 -3.286 -2.817 1.00 95.38 93 GLN A C 1
ATOM 723 O O . GLN A 1 93 ? -7.894 -4.501 -2.667 1.00 95.38 93 GLN A O 1
ATOM 728 N N . GLU A 1 94 ? -8.926 -2.738 -3.618 1.00 96.00 94 GLU A N 1
ATOM 729 C CA . GLU A 1 94 ? -9.927 -3.524 -4.353 1.00 96.00 94 GLU A CA 1
ATOM 730 C C . GLU A 1 94 ? -9.276 -4.539 -5.301 1.00 96.00 94 GLU A C 1
ATOM 732 O O . GLU A 1 94 ? -9.632 -5.717 -5.321 1.00 96.00 94 GLU A O 1
ATOM 737 N N . LEU A 1 95 ? -8.248 -4.114 -6.038 1.00 94.62 95 LEU A N 1
ATOM 738 C CA . LEU A 1 95 ? -7.509 -4.995 -6.941 1.00 94.62 95 LEU A CA 1
ATOM 739 C C . LEU A 1 95 ? -6.818 -6.138 -6.196 1.00 94.62 95 LEU A C 1
ATOM 741 O O . LEU A 1 95 ? -6.898 -7.290 -6.625 1.00 94.62 95 LEU A O 1
ATOM 745 N N . VAL A 1 96 ? -6.160 -5.840 -5.073 1.00 9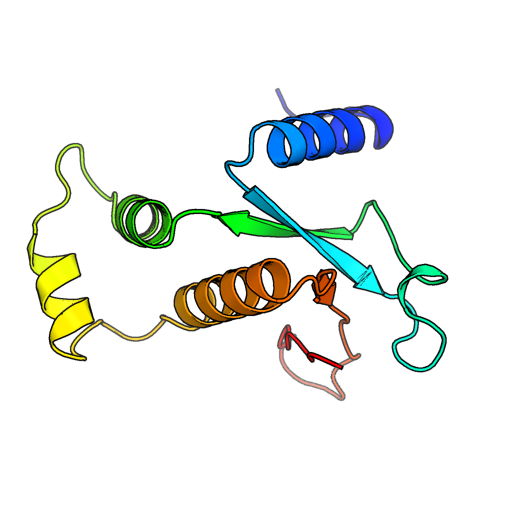4.88 96 VAL A N 1
ATOM 746 C CA . VAL A 1 96 ? -5.517 -6.875 -4.252 1.00 94.88 96 VAL A CA 1
ATOM 747 C C . VAL A 1 96 ? -6.554 -7.817 -3.643 1.00 94.88 96 VAL A C 1
ATOM 749 O O . VAL A 1 96 ? -6.321 -9.025 -3.620 1.00 94.88 96 VAL A O 1
ATOM 752 N N . ALA A 1 97 ? -7.708 -7.304 -3.206 1.00 94.94 97 ALA A N 1
ATOM 753 C CA . ALA A 1 97 ? -8.806 -8.117 -2.683 1.00 94.94 97 ALA A CA 1
ATOM 754 C C . ALA A 1 97 ? -9.356 -9.097 -3.736 1.00 94.94 97 ALA A C 1
ATOM 756 O O . ALA A 1 97 ? -9.740 -10.216 -3.401 1.00 94.94 97 ALA A O 1
ATOM 757 N N . GLN A 1 98 ? -9.317 -8.715 -5.014 1.00 96.44 98 GLN A N 1
ATOM 758 C CA . GLN A 1 98 ? -9.662 -9.573 -6.152 1.00 96.44 98 GLN A CA 1
ATOM 759 C C . GLN A 1 98 ? -8.522 -10.510 -6.601 1.00 96.44 98 GLN A C 1
ATOM 761 O O . GLN A 1 98 ? -8.690 -11.287 -7.540 1.00 96.44 98 GLN A O 1
ATOM 766 N N . GLY A 1 99 ? -7.363 -10.478 -5.936 1.00 93.06 99 GLY A N 1
ATOM 767 C CA . GLY A 1 99 ? -6.213 -11.331 -6.244 1.00 93.06 99 GLY A CA 1
ATOM 768 C C . GLY A 1 99 ? -5.288 -10.787 -7.336 1.00 93.06 99 GLY A C 1
ATOM 769 O O . GLY A 1 99 ? -4.382 -11.497 -7.782 1.00 93.06 99 GLY A O 1
ATOM 770 N N . HIS A 1 100 ? -5.467 -9.536 -7.767 1.00 92.38 100 HIS A N 1
ATOM 771 C CA . HIS A 1 100 ? -4.575 -8.899 -8.729 1.00 92.38 100 HIS A CA 1
ATOM 772 C C . HIS A 1 100 ? -3.289 -8.403 -8.057 1.00 92.38 100 HIS A C 1
ATOM 774 O O . HIS A 1 100 ? -3.288 -7.852 -6.956 1.00 92.38 100 HIS A O 1
ATOM 780 N N . ARG A 1 101 ? -2.158 -8.572 -8.752 1.00 91.00 101 ARG A N 1
ATOM 781 C CA . ARG A 1 101 ? -0.886 -7.944 -8.366 1.00 91.00 101 ARG A CA 1
ATOM 782 C C . ARG A 1 101 ? -0.869 -6.498 -8.850 1.00 91.00 101 ARG A C 1
ATOM 784 O O . ARG A 1 101 ? -1.353 -6.214 -9.941 1.00 91.00 101 ARG A O 1
ATOM 791 N N . LEU A 1 102 ? -0.273 -5.610 -8.062 1.00 92.50 102 LEU A N 1
ATOM 792 C CA . LEU A 1 102 ? -0.200 -4.194 -8.397 1.00 92.50 102 LEU A CA 1
ATOM 793 C C . LEU A 1 102 ? 1.063 -3.877 -9.199 1.00 92.50 102 LEU A C 1
ATOM 795 O O . LEU A 1 102 ? 2.179 -4.226 -8.807 1.00 92.50 102 LEU A O 1
ATOM 799 N N . PHE A 1 103 ? 0.871 -3.143 -10.288 1.00 91.44 103 PHE A N 1
ATOM 800 C CA . PHE A 1 103 ? 1.937 -2.610 -11.123 1.00 91.44 103 PHE A CA 1
ATOM 801 C C . PHE A 1 103 ? 1.646 -1.145 -11.438 1.00 91.44 103 PHE A C 1
ATOM 803 O O . PHE A 1 103 ? 0.494 -0.710 -11.442 1.00 91.44 103 PHE A O 1
ATOM 810 N N . TYR A 1 104 ? 2.692 -0.375 -11.714 1.00 90.00 104 TYR A N 1
ATOM 811 C CA . TYR A 1 104 ? 2.547 0.944 -12.319 1.00 90.00 104 TYR A CA 1
ATOM 812 C C . TYR A 1 104 ? 3.599 1.143 -13.404 1.00 90.00 104 TYR A C 1
ATOM 814 O O . TYR A 1 104 ? 4.635 0.485 -13.415 1.00 90.00 104 TYR A O 1
ATOM 822 N N . HIS A 1 105 ? 3.346 2.075 -14.312 1.00 88.69 105 HIS A N 1
ATOM 823 C CA . HIS A 1 105 ? 4.305 2.467 -15.336 1.00 88.69 105 HIS A CA 1
ATOM 824 C C . HIS A 1 105 ? 4.295 3.988 -15.477 1.00 88.69 105 HIS A C 1
ATOM 826 O O . HIS A 1 105 ? 3.280 4.641 -15.229 1.00 88.69 105 HIS A O 1
ATOM 832 N N . THR A 1 106 ? 5.429 4.576 -15.848 1.00 86.94 106 THR A N 1
ATOM 833 C CA . THR A 1 106 ? 5.529 6.012 -16.126 1.00 86.94 106 THR A CA 1
ATOM 834 C C . THR A 1 106 ? 5.764 6.245 -17.608 1.00 86.94 106 THR A C 1
ATOM 836 O O . THR A 1 106 ? 6.826 5.907 -18.123 1.00 86.94 106 THR A O 1
ATOM 839 N N . TRP A 1 107 ? 4.809 6.886 -18.282 1.00 83.62 107 TRP A N 1
ATOM 840 C CA . TRP A 1 107 ? 4.993 7.283 -19.677 1.00 83.62 107 TRP A CA 1
ATOM 841 C C . TRP A 1 107 ? 5.835 8.558 -19.774 1.00 83.62 107 TRP A C 1
ATOM 843 O O . TRP A 1 107 ? 5.582 9.519 -19.035 1.00 83.62 107 TRP A O 1
ATOM 853 N N . PRO A 1 108 ? 6.795 8.622 -20.714 1.00 79.25 108 PRO A N 1
ATOM 854 C CA . PRO A 1 108 ? 7.496 9.859 -21.007 1.00 79.25 108 PRO A CA 1
ATOM 855 C C . PRO A 1 108 ? 6.493 10.895 -21.512 1.00 79.25 108 PRO A C 1
ATOM 857 O O . PRO A 1 108 ? 5.728 10.665 -22.451 1.00 79.25 108 PRO A O 1
ATOM 860 N N . LYS A 1 109 ? 6.481 12.063 -20.872 1.00 72.38 109 LYS A N 1
ATOM 861 C CA . LYS A 1 109 ? 5.582 13.144 -21.259 1.00 72.38 109 LYS A CA 1
ATOM 862 C C . LYS A 1 109 ? 6.146 13.876 -22.471 1.00 72.38 109 LYS A C 1
ATOM 864 O O . LYS A 1 109 ? 7.268 14.377 -22.427 1.00 72.38 109 LYS A O 1
ATOM 869 N N . ARG A 1 110 ? 5.354 14.002 -23.539 1.00 60.41 110 ARG A N 1
ATOM 870 C CA . ARG A 1 110 ? 5.666 14.910 -24.650 1.00 60.41 110 ARG A CA 1
ATOM 871 C C . ARG A 1 110 ? 5.455 16.341 -24.134 1.00 60.41 110 ARG A C 1
ATOM 873 O O . ARG A 1 110 ? 4.331 16.812 -24.113 1.00 60.41 110 ARG A O 1
ATOM 880 N N . ALA A 1 111 ? 6.520 16.945 -23.601 1.00 58.59 111 ALA A N 1
ATOM 881 C CA . ALA A 1 111 ? 6.602 18.317 -23.086 1.00 58.59 111 ALA A CA 1
ATOM 882 C C . ALA A 1 111 ? 5.382 18.814 -22.264 1.00 58.59 111 ALA A C 1
ATOM 884 O O . ALA A 1 111 ? 4.498 19.460 -22.814 1.00 58.59 111 ALA A O 1
ATOM 885 N N . GLN A 1 112 ? 5.404 18.555 -20.941 1.00 47.84 112 GLN A N 1
ATOM 886 C CA . GLN A 1 112 ? 4.915 19.392 -19.810 1.00 47.84 112 GLN A CA 1
ATOM 887 C C . GLN A 1 112 ? 4.297 18.557 -18.664 1.00 47.84 112 GLN A C 1
ATOM 889 O O . GLN A 1 112 ? 3.212 17.994 -18.805 1.00 47.84 112 GLN A O 1
ATOM 894 N N . THR A 1 113 ? 5.018 18.533 -17.526 1.00 44.66 113 THR A N 1
ATOM 895 C CA . THR A 1 113 ? 4.669 18.114 -16.135 1.00 44.66 113 THR A CA 1
ATOM 896 C C . THR A 1 113 ? 4.405 16.630 -15.846 1.00 44.66 113 THR A C 1
ATOM 898 O O . THR A 1 113 ? 3.291 16.183 -16.014 1.00 44.66 113 THR A O 1
ATOM 901 N N . ALA A 1 114 ? 5.367 15.847 -15.343 1.00 45.06 114 ALA A N 1
ATOM 902 C CA . ALA A 1 114 ? 5.183 14.422 -14.999 1.00 45.06 114 ALA A CA 1
ATOM 903 C C . ALA A 1 114 ? 3.826 14.122 -14.308 1.00 45.06 114 ALA A C 1
ATOM 905 O O . ALA A 1 114 ? 3.582 14.550 -13.185 1.00 45.06 114 ALA A O 1
ATOM 906 N N . THR A 1 115 ? 2.925 13.416 -15.000 1.00 41.28 115 THR A N 1
ATOM 907 C CA . THR A 1 115 ? 1.679 12.902 -14.418 1.00 41.28 115 THR A CA 1
ATOM 908 C C . THR A 1 115 ? 1.881 11.412 -14.254 1.00 41.28 115 THR A C 1
ATOM 910 O O . THR A 1 115 ? 1.871 10.672 -15.237 1.00 41.28 115 THR A O 1
ATOM 913 N N . THR A 1 116 ? 2.101 10.981 -13.019 1.00 44.72 116 THR A N 1
ATOM 914 C CA . THR A 1 116 ? 2.108 9.567 -12.6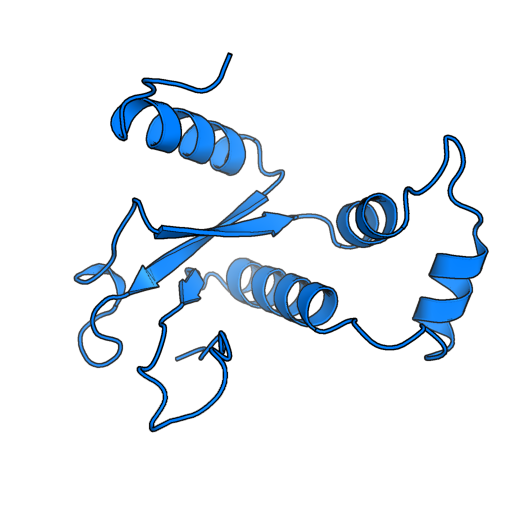64 1.00 44.72 116 THR A CA 1
ATOM 915 C C . THR A 1 116 ? 0.682 9.056 -12.825 1.00 44.72 116 THR A C 1
ATOM 917 O O . THR A 1 116 ? -0.149 9.278 -11.955 1.00 44.72 116 THR A O 1
ATOM 920 N N . ARG A 1 117 ? 0.367 8.429 -13.960 1.00 46.69 117 ARG A N 1
ATOM 921 C CA . ARG A 1 117 ? -0.872 7.663 -14.090 1.00 46.69 117 ARG A CA 1
ATOM 922 C C . ARG A 1 117 ? -0.601 6.273 -13.532 1.00 46.69 117 ARG A C 1
ATOM 924 O O . ARG A 1 117 ? 0.277 5.577 -14.033 1.00 46.69 117 ARG A O 1
ATOM 931 N N . LEU A 1 118 ? -1.346 5.863 -12.510 1.00 47.34 118 LEU A N 1
ATOM 932 C CA . LEU A 1 118 ? -1.668 4.447 -12.365 1.00 47.34 118 LEU A CA 1
ATOM 933 C C . LEU A 1 118 ? -2.454 4.062 -13.617 1.00 47.34 118 LEU A C 1
ATOM 935 O O . LEU A 1 118 ? -3.650 4.323 -13.707 1.00 47.34 118 LEU A O 1
ATOM 939 N N . THR A 1 119 ? -1.780 3.524 -14.625 1.00 43.62 119 THR A N 1
ATOM 940 C CA . THR A 1 119 ? -2.509 2.789 -15.654 1.00 43.62 119 THR A CA 1
ATOM 941 C C . THR A 1 119 ? -2.615 1.371 -15.145 1.00 43.62 119 THR A C 1
ATOM 943 O O . THR A 1 119 ? -1.616 0.666 -15.021 1.00 43.62 119 THR A O 1
ATOM 946 N N . LEU A 1 120 ? -3.838 1.022 -14.785 1.00 43.19 120 LEU A N 1
ATOM 947 C CA . LEU A 1 120 ? -4.267 -0.337 -14.527 1.00 43.19 120 LEU A CA 1
ATOM 948 C C . LEU A 1 120 ? -4.483 -0.994 -15.889 1.00 43.19 120 LEU A C 1
ATOM 950 O O . LEU A 1 120 ? -5.344 -0.542 -16.646 1.00 43.19 120 LEU A O 1
ATOM 954 N N . LEU A 1 121 ? -3.665 -1.992 -16.213 1.00 47.09 121 LEU A N 1
ATOM 955 C CA . LEU A 1 121 ? -3.879 -2.939 -17.307 1.00 47.09 121 LEU A CA 1
ATOM 956 C C . LEU A 1 121 ? -3.687 -4.347 -16.754 1.00 47.09 121 LEU A C 1
ATOM 958 O O . LEU A 1 121 ? -2.744 -4.522 -15.952 1.00 47.09 121 LEU A O 1
#

Radius of gyration: 16.67 Å; chains: 1; bounding box: 45×32×43 Å

pLDDT: mean 78.03, std 16.1, range [34.78, 96.44]

Secondary structure (DSSP, 8-state):
--S---HHHHHHHHHHHHHTTSEEEEEEES-SSS-GGGSEEEEEEEEEES-HHHHHHHHT--SSS--THHHHHHHTT---S--HHHHHHHHHHHHHHTTPPPEE--PPPSSS---------

InterPro domains:
  IPR025420 Domain of unknown function DUF4143 [PF13635] (16-104)

Sequence (121 aa):
MLANRQASDVLEEISELKESKTTLVAYHANDPNVGMSSSINLEKFKLYLADTGLFVTLMFKDRDFTDNTVYQALLSDKLPANLGSVYENVVAQELVAQGHRLFYHTWPKRAQTATTRLTLL

Organism: NCBI:txid742742

Foldseek 3Di:
DPPDDDLVVVLVVVVVVVVVLQKAKAFEQADPPPPRVVRTDSSGIDIAGLDLVVVQCVVQPPDPDRDCVSVVCVVVVNDPDDCPNSVVNVVSNVCVVVVHHHYFYWDDDPDDDGDGDRPDD